Protein AF-A0A923E2F2-F1 (afdb_monomer_lite)

Organism: NCBI:txid2679964

Radius of gyration: 11.53 Å; chains: 1; bounding box: 29×16×30 Å

Foldseek 3Di:
DPDQDADDDPVSLVVLVVLLVVQVPDPDDDDPVVVVVSVSSVVNSVVCVVVPD

pLDDT: mean 92.24, std 11.37, range [39.66, 98.12]

Sequence (53 aa):
MEKEFKITSAKHYEETMINIFEMQEQEDPLTKAQIAEMEVMIKAADKYEAEEL

Structure (mmCIF, N/CA/C/O backbone):
data_AF-A0A923E2F2-F1
#
_entry.id   AF-A0A923E2F2-F1
#
loop_
_atom_site.group_PDB
_atom_site.id
_atom_site.type_symbol
_atom_site.label_atom_id
_atom_site.label_alt_id
_atom_site.label_comp_id
_atom_site.label_asym_id
_atom_site.label_entity_id
_atom_site.label_seq_id
_atom_site.pdbx_PDB_ins_code
_atom_site.Cartn_x
_atom_site.Cartn_y
_atom_site.Cartn_z
_atom_site.occupancy
_atom_site.B_iso_or_equiv
_atom_site.auth_seq_id
_atom_site.auth_comp_id
_atom_site.auth_asym_id
_atom_site.auth_atom_id
_atom_site.pdbx_PDB_model_num
ATOM 1 N N . MET A 1 1 ? -17.550 -0.849 -10.269 1.00 39.66 1 MET A N 1
ATOM 2 C CA . MET A 1 1 ? -16.262 -0.623 -10.948 1.00 39.66 1 MET A CA 1
ATOM 3 C C . MET A 1 1 ? -15.210 -0.726 -9.870 1.00 39.66 1 MET A C 1
ATOM 5 O O . MET A 1 1 ? -15.081 0.207 -9.087 1.00 39.66 1 MET A O 1
ATOM 9 N N . GLU A 1 2 ? -14.573 -1.884 -9.737 1.00 52.88 2 GLU A N 1
ATOM 10 C CA . GLU A 1 2 ? -13.376 -1.982 -8.902 1.00 52.88 2 GLU A CA 1
ATOM 11 C C . GLU A 1 2 ? -12.327 -1.081 -9.551 1.00 52.88 2 GLU A C 1
ATOM 13 O O . GLU A 1 2 ? -11.992 -1.255 -10.722 1.00 52.88 2 GLU A O 1
ATOM 18 N N . LYS A 1 3 ? -11.914 -0.028 -8.845 1.00 58.38 3 LYS A N 1
ATOM 19 C CA . LYS A 1 3 ? -10.777 0.782 -9.274 1.00 58.38 3 LYS A CA 1
ATOM 20 C C . LYS A 1 3 ? -9.559 -0.128 -9.184 1.00 58.38 3 LYS A C 1
ATOM 22 O O . LYS A 1 3 ? -9.197 -0.545 -8.090 1.00 58.38 3 LYS A O 1
ATOM 27 N N . GLU A 1 4 ? -8.967 -0.462 -10.321 1.00 74.81 4 GLU A N 1
ATOM 28 C CA . GLU A 1 4 ? -7.707 -1.194 -10.354 1.00 74.81 4 GLU A CA 1
ATOM 29 C C . GLU A 1 4 ? -6.616 -0.266 -9.798 1.00 74.81 4 GLU A C 1
ATOM 31 O O . GLU A 1 4 ? -6.278 0.753 -10.403 1.00 74.81 4 GLU A O 1
ATOM 36 N N . PHE A 1 5 ? -6.134 -0.559 -8.591 1.00 88.62 5 PHE A N 1
ATOM 37 C CA . PHE A 1 5 ? -5.048 0.187 -7.965 1.00 88.62 5 PHE A CA 1
ATOM 38 C C . PHE A 1 5 ? -3.728 -0.349 -8.525 1.00 88.62 5 PHE A C 1
ATOM 40 O O . PHE A 1 5 ? -3.330 -1.477 -8.235 1.00 88.62 5 PHE A O 1
ATOM 47 N N . LYS A 1 6 ? -3.083 0.438 -9.390 1.00 93.94 6 LYS A N 1
ATOM 48 C CA . LYS A 1 6 ? -1.814 0.090 -10.034 1.00 93.94 6 LYS A CA 1
ATOM 49 C C . LYS A 1 6 ? -0.772 1.159 -9.736 1.00 93.94 6 LYS A C 1
ATOM 51 O O . LYS A 1 6 ? -0.990 2.336 -10.026 1.00 93.94 6 LYS A O 1
ATOM 56 N N . ILE A 1 7 ? 0.380 0.728 -9.240 1.00 96.00 7 ILE A N 1
ATOM 57 C CA . ILE A 1 7 ? 1.553 1.581 -9.072 1.00 96.00 7 ILE A CA 1
ATOM 58 C C . ILE A 1 7 ? 2.252 1.732 -10.427 1.00 96.00 7 ILE A C 1
ATOM 60 O O . ILE A 1 7 ? 2.405 0.772 -11.178 1.00 96.00 7 ILE A O 1
ATOM 64 N N . THR A 1 8 ? 2.606 2.965 -10.783 1.00 94.56 8 THR A N 1
ATOM 65 C CA . THR A 1 8 ? 3.061 3.340 -12.137 1.00 94.56 8 THR A CA 1
ATOM 66 C C . THR A 1 8 ? 4.411 4.050 -12.152 1.00 94.56 8 THR A C 1
ATOM 68 O O . THR A 1 8 ? 4.890 4.435 -13.215 1.00 94.56 8 THR A O 1
ATOM 71 N N . SER A 1 9 ? 5.005 4.283 -10.982 1.00 96.44 9 SER A N 1
ATOM 72 C CA . SER A 1 9 ? 6.299 4.948 -10.840 1.00 96.44 9 SER A CA 1
ATOM 73 C C . SER A 1 9 ? 6.893 4.672 -9.463 1.00 96.44 9 SER A C 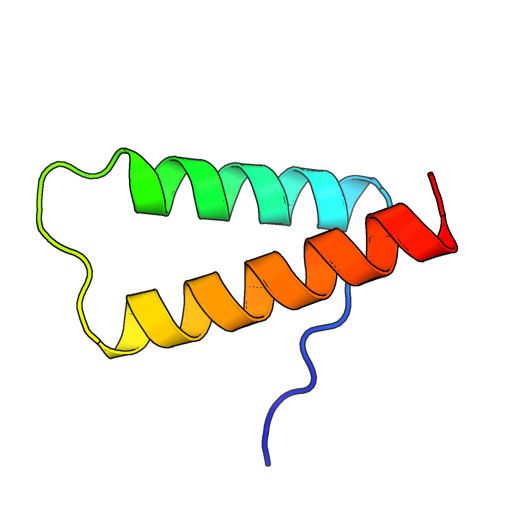1
ATOM 75 O O . SER A 1 9 ? 6.152 4.407 -8.517 1.00 96.44 9 SER A O 1
ATOM 77 N N . ALA A 1 10 ? 8.209 4.849 -9.333 1.00 96.50 10 ALA A N 1
ATOM 78 C CA . ALA A 1 10 ? 8.911 4.706 -8.059 1.00 96.50 10 ALA A CA 1
ATOM 79 C C . ALA A 1 10 ? 8.381 5.668 -6.983 1.00 96.50 10 ALA A C 1
ATOM 81 O O . ALA A 1 10 ? 8.260 5.290 -5.825 1.00 96.50 10 ALA A O 1
ATOM 82 N N . LYS A 1 11 ? 7.991 6.891 -7.367 1.00 97.12 11 LYS A N 1
ATOM 83 C CA . LYS A 1 11 ? 7.394 7.852 -6.431 1.00 97.12 11 LYS A CA 1
ATOM 84 C C . LYS A 1 11 ? 6.030 7.377 -5.919 1.00 97.12 11 LYS A C 1
ATOM 86 O O . LYS A 1 11 ? 5.768 7.446 -4.728 1.00 97.12 11 LYS A O 1
ATOM 91 N N . HIS A 1 12 ? 5.181 6.860 -6.809 1.00 96.88 12 HIS A N 1
ATOM 92 C CA . HIS A 1 12 ? 3.889 6.292 -6.412 1.00 96.88 12 HIS A CA 1
ATOM 93 C C . HIS A 1 12 ? 4.080 5.050 -5.521 1.00 96.88 12 HIS A C 1
ATOM 95 O O . HIS A 1 12 ? 3.314 4.851 -4.582 1.00 96.88 12 HIS A O 1
ATOM 101 N N . TYR A 1 13 ? 5.118 4.243 -5.770 1.00 97.44 13 TYR A N 1
ATOM 102 C CA . TYR A 1 13 ? 5.494 3.131 -4.893 1.00 97.44 13 TYR A CA 1
ATOM 103 C C . TYR A 1 13 ? 5.871 3.616 -3.491 1.00 97.44 13 TYR A C 1
ATOM 105 O O . TYR A 1 13 ? 5.293 3.152 -2.514 1.00 97.44 13 TYR A O 1
ATOM 113 N N . GLU A 1 14 ? 6.773 4.594 -3.395 1.00 97.69 14 GLU A N 1
ATOM 114 C CA . GLU A 1 14 ? 7.197 5.187 -2.122 1.00 97.69 14 GLU A CA 1
ATOM 115 C C . GLU A 1 14 ? 6.006 5.749 -1.332 1.00 97.69 14 GLU A C 1
ATOM 117 O O . GLU A 1 14 ? 5.825 5.408 -0.165 1.00 97.69 14 GLU A O 1
ATOM 122 N N . GLU A 1 15 ? 5.139 6.531 -1.981 1.00 98.12 15 GLU A N 1
ATOM 123 C CA . GLU A 1 15 ? 3.914 7.067 -1.372 1.00 98.12 15 GLU A CA 1
ATOM 124 C C . GLU A 1 15 ? 2.967 5.947 -0.905 1.00 98.12 15 GLU A C 1
ATOM 126 O O . GLU A 1 15 ? 2.377 6.037 0.171 1.00 98.12 15 GLU A O 1
ATOM 131 N N . THR A 1 16 ? 2.848 4.863 -1.679 1.00 97.44 16 THR A N 1
ATOM 132 C CA . THR A 1 16 ? 2.025 3.702 -1.304 1.00 97.44 16 THR A CA 1
ATOM 133 C C . THR A 1 16 ? 2.589 2.999 -0.071 1.00 97.44 16 THR A C 1
ATOM 135 O O . THR A 1 16 ? 1.833 2.671 0.842 1.00 97.44 16 THR A O 1
ATOM 138 N N . MET A 1 17 ? 3.908 2.804 -0.009 1.00 97.62 17 MET A N 1
ATOM 139 C CA . MET A 1 17 ? 4.564 2.179 1.139 1.00 97.62 17 MET A CA 1
ATOM 140 C C . MET A 1 17 ? 4.421 3.030 2.400 1.00 97.62 17 MET A C 1
ATOM 142 O O . MET A 1 17 ? 4.084 2.485 3.447 1.00 97.62 17 MET A O 1
ATOM 14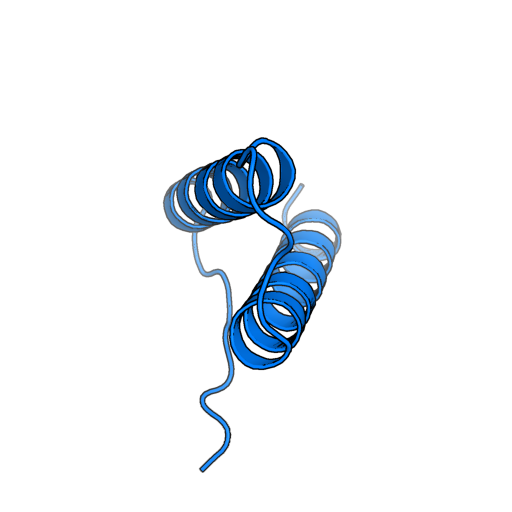6 N N . ILE A 1 18 ? 4.594 4.353 2.303 1.00 98.06 18 ILE A N 1
ATOM 147 C CA . ILE A 1 18 ? 4.369 5.276 3.427 1.00 98.06 18 ILE A CA 1
ATOM 148 C C . ILE A 1 18 ? 2.939 5.135 3.959 1.00 98.06 18 ILE A C 1
ATOM 150 O O . ILE A 1 18 ? 2.757 4.934 5.156 1.00 98.06 18 ILE A O 1
ATOM 154 N N . ASN A 1 19 ? 1.935 5.143 3.079 1.00 97.19 19 ASN A N 1
ATOM 155 C CA . ASN A 1 19 ? 0.538 4.997 3.496 1.00 97.19 19 ASN A CA 1
ATOM 156 C C . ASN A 1 19 ? 0.275 3.651 4.190 1.00 97.19 19 ASN A C 1
ATOM 158 O O . ASN A 1 19 ? -0.446 3.603 5.185 1.00 97.19 19 ASN A O 1
ATOM 162 N N . ILE A 1 20 ? 0.856 2.554 3.686 1.00 97.25 20 ILE A N 1
ATOM 163 C CA . ILE A 1 20 ? 0.761 1.238 4.337 1.00 97.25 20 ILE A CA 1
ATOM 164 C C . ILE A 1 20 ? 1.381 1.296 5.739 1.00 97.25 20 ILE A C 1
ATOM 166 O O . ILE A 1 20 ? 0.762 0.811 6.686 1.00 97.25 20 ILE A O 1
ATOM 170 N N . PHE A 1 21 ? 2.562 1.903 5.891 1.00 97.38 21 PHE A N 1
ATOM 171 C CA . PHE A 1 21 ? 3.219 2.043 7.193 1.00 97.38 21 PHE A CA 1
ATOM 172 C C . PHE A 1 21 ? 2.386 2.873 8.170 1.00 97.38 21 PHE A C 1
ATOM 174 O O . PHE A 1 21 ? 2.120 2.411 9.276 1.00 97.38 21 PHE A O 1
ATOM 181 N N . GLU A 1 22 ? 1.888 4.038 7.758 1.00 96.69 22 GLU A N 1
ATOM 182 C CA . GLU A 1 22 ? 1.016 4.872 8.595 1.00 96.69 22 GLU A CA 1
ATOM 183 C C . GLU A 1 22 ? -0.251 4.114 9.027 1.00 96.69 22 GLU A C 1
ATOM 185 O O . GLU A 1 22 ? -0.681 4.203 10.179 1.00 96.69 22 GLU A O 1
ATOM 190 N N . MET A 1 23 ? -0.826 3.303 8.131 1.00 95.94 23 MET A N 1
ATOM 191 C CA . MET A 1 23 ? -1.968 2.449 8.457 1.00 95.94 23 MET A CA 1
ATOM 192 C C . MET A 1 23 ? -1.623 1.326 9.443 1.00 95.94 23 MET A C 1
ATOM 194 O O . MET A 1 23 ? -2.503 0.890 10.183 1.00 95.94 23 MET A O 1
ATOM 198 N N . GLN A 1 24 ? -0.389 0.838 9.470 1.00 93.75 24 GLN A N 1
ATOM 199 C CA . GLN A 1 24 ? 0.042 -0.196 10.413 1.00 93.75 24 GLN A CA 1
ATOM 200 C C . GLN A 1 24 ? 0.441 0.375 11.778 1.00 93.75 24 GLN A C 1
ATOM 202 O O . GLN A 1 24 ? 0.291 -0.316 12.785 1.00 93.75 24 GLN A O 1
ATOM 207 N N . GLU A 1 25 ? 0.936 1.612 11.816 1.00 96.00 25 GLU A N 1
ATOM 208 C CA . GLU A 1 25 ? 1.407 2.273 13.039 1.00 96.00 25 GLU A CA 1
ATOM 209 C C . GLU A 1 25 ? 0.310 2.997 13.827 1.00 96.00 25 GLU A C 1
ATOM 211 O O . GLU A 1 25 ? 0.547 3.422 14.958 1.00 96.00 25 GLU A O 1
ATOM 216 N N . GLN A 1 26 ? -0.890 3.149 13.265 1.00 93.12 26 GLN A N 1
ATOM 217 C CA . GLN A 1 26 ? -1.983 3.814 13.968 1.00 93.12 26 GLN A CA 1
ATOM 218 C C . GLN A 1 26 ? -2.363 3.087 15.275 1.00 93.12 26 GLN A C 1
ATOM 220 O O . GLN A 1 26 ? -2.398 1.858 15.343 1.00 93.12 26 GLN A O 1
ATOM 225 N N . GLU A 1 27 ? -2.673 3.861 16.321 1.00 91.06 27 GLU A N 1
ATOM 226 C CA . GLU A 1 27 ? -2.987 3.311 17.649 1.00 91.06 27 GLU A CA 1
ATOM 227 C C . GLU A 1 27 ? -4.330 2.559 17.680 1.00 91.06 27 GLU A C 1
ATOM 229 O O . GLU A 1 27 ? -4.476 1.565 18.396 1.00 91.06 27 GLU A O 1
ATOM 234 N N . ASP A 1 28 ? -5.310 3.017 16.896 1.00 94.69 28 ASP A N 1
ATOM 235 C CA . ASP A 1 28 ? -6.640 2.413 16.820 1.00 94.69 28 ASP A CA 1
ATOM 236 C C . ASP A 1 28 ? -6.690 1.261 15.802 1.00 94.69 28 ASP A C 1
ATOM 238 O O . ASP A 1 28 ? -6.111 1.352 14.722 1.00 94.69 28 ASP A O 1
ATOM 242 N N . PRO A 1 29 ? -7.444 0.177 16.057 1.00 93.75 29 PRO A N 1
ATOM 243 C CA . PRO A 1 29 ? -7.603 -0.880 15.067 1.00 93.75 29 PRO A CA 1
ATOM 244 C C . PRO A 1 29 ? -8.213 -0.358 13.759 1.00 93.75 29 PRO A C 1
ATOM 246 O O . PRO A 1 29 ? -9.280 0.261 13.758 1.00 93.75 29 PRO A O 1
ATOM 249 N N . LEU A 1 30 ? -7.581 -0.707 12.636 1.00 94.81 30 LEU A N 1
ATOM 250 C CA . LEU A 1 30 ? -8.100 -0.454 11.294 1.00 94.81 30 LEU A CA 1
ATOM 251 C C . LEU A 1 30 ? -9.549 -0.944 11.147 1.00 94.81 30 LEU A C 1
ATOM 253 O O . LEU A 1 30 ? -9.898 -2.082 11.487 1.00 94.81 30 LEU A O 1
ATOM 257 N N . THR A 1 31 ? -10.398 -0.116 10.546 1.00 96.69 31 THR A N 1
ATOM 258 C CA . THR A 1 31 ? -11.726 -0.560 10.112 1.00 96.69 31 THR A CA 1
ATOM 259 C C . THR A 1 31 ? -11.603 -1.582 8.981 1.00 96.69 31 THR A C 1
ATOM 261 O O . THR A 1 31 ? -10.640 -1.589 8.218 1.00 96.69 31 THR A O 1
ATOM 264 N N . LYS A 1 32 ? -12.634 -2.413 8.783 1.00 96.06 32 LYS A N 1
ATOM 265 C CA . LYS A 1 32 ? -12.662 -3.393 7.678 1.00 96.06 32 LYS A CA 1
ATOM 266 C C . LYS A 1 32 ? -12.434 -2.766 6.297 1.00 96.06 32 LYS A C 1
ATOM 268 O O . LYS A 1 32 ? -11.865 -3.414 5.429 1.00 96.06 32 LYS A O 1
ATOM 273 N N . ALA A 1 33 ? -12.894 -1.529 6.097 1.00 94.94 33 ALA A N 1
ATO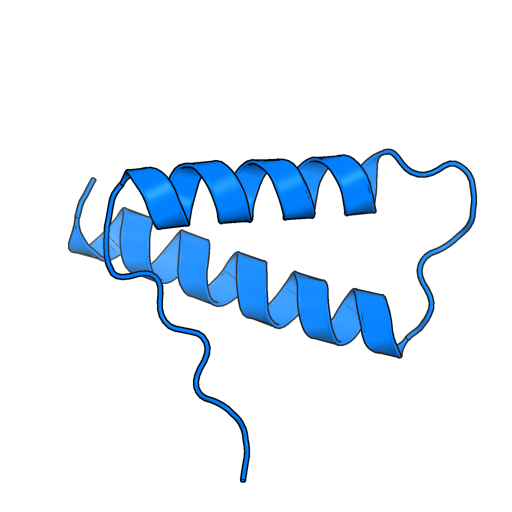M 274 C CA . ALA A 1 33 ? -12.696 -0.808 4.845 1.00 94.94 33 ALA A CA 1
ATOM 275 C C . ALA A 1 33 ? -11.221 -0.438 4.640 1.00 94.94 33 ALA A C 1
ATOM 277 O O . ALA A 1 33 ? -10.690 -0.673 3.561 1.00 94.94 33 ALA A O 1
ATOM 278 N N . GLN A 1 34 ? -10.554 0.058 5.684 1.00 95.38 34 GLN A N 1
ATOM 279 C CA . GLN A 1 34 ? -9.133 0.397 5.613 1.00 95.38 34 GLN A CA 1
ATOM 280 C C . GLN A 1 34 ? -8.253 -0.856 5.502 1.00 95.38 34 GLN A C 1
ATOM 282 O O . GLN A 1 34 ? -7.265 -0.834 4.783 1.00 95.38 34 GLN A O 1
ATOM 287 N N . ILE A 1 35 ? -8.633 -1.976 6.135 1.00 96.25 35 ILE A N 1
ATOM 288 C CA . ILE A 1 35 ? -7.953 -3.268 5.925 1.00 96.25 35 ILE A CA 1
ATOM 289 C C . ILE A 1 35 ? -8.022 -3.664 4.446 1.00 96.25 35 ILE A C 1
ATOM 291 O O . ILE A 1 35 ? -6.999 -3.984 3.851 1.00 96.25 35 ILE A O 1
ATOM 295 N N . ALA A 1 36 ? -9.210 -3.602 3.836 1.00 95.25 36 ALA A N 1
ATOM 296 C CA . ALA A 1 36 ? -9.377 -3.941 2.425 1.00 95.25 36 ALA A CA 1
ATOM 297 C C . ALA A 1 36 ? -8.582 -3.001 1.499 1.00 95.25 36 ALA A C 1
ATOM 299 O O . ALA A 1 36 ? -8.015 -3.448 0.505 1.00 95.25 36 ALA A O 1
ATOM 300 N N . GLU A 1 37 ? -8.515 -1.710 1.827 1.00 95.00 37 GLU A N 1
ATOM 301 C CA . GLU A 1 37 ? -7.703 -0.732 1.099 1.00 95.00 37 GLU A CA 1
ATOM 302 C C . GLU A 1 37 ? -6.201 -1.031 1.224 1.00 95.00 37 GLU A C 1
ATOM 304 O O . GLU A 1 37 ? -5.498 -1.096 0.215 1.00 95.00 37 GLU A O 1
ATOM 309 N N . MET A 1 38 ? -5.724 -1.304 2.439 1.00 96.19 38 MET A N 1
ATOM 310 C CA . MET A 1 38 ? -4.337 -1.684 2.707 1.00 96.19 38 MET A CA 1
ATOM 311 C C . MET A 1 38 ? -3.947 -2.969 1.967 1.00 96.19 38 MET A C 1
ATOM 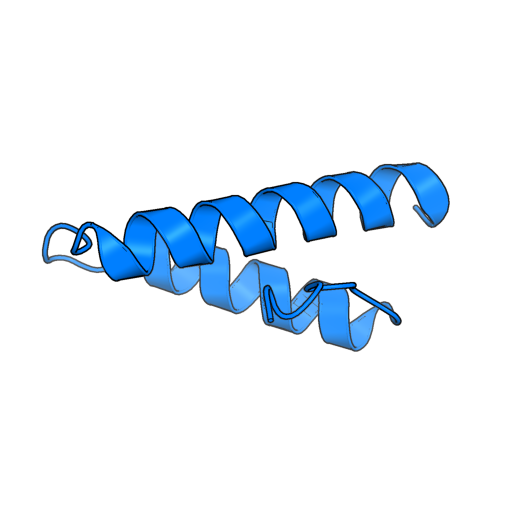313 O O . MET A 1 38 ? -2.883 -3.022 1.358 1.00 96.19 38 MET A O 1
ATOM 317 N N . GLU A 1 39 ? -4.812 -3.987 1.942 1.00 96.19 39 GLU A N 1
ATOM 318 C CA . GLU A 1 39 ? -4.567 -5.225 1.187 1.00 96.19 39 GLU A CA 1
ATOM 319 C C . GLU A 1 39 ? -4.418 -4.982 -0.321 1.00 96.19 39 GLU A C 1
ATOM 321 O O . GLU A 1 39 ? -3.621 -5.649 -0.984 1.00 96.19 39 GLU A O 1
ATOM 326 N N . VAL A 1 40 ? -5.184 -4.044 -0.880 1.00 96.19 40 VAL A N 1
ATOM 327 C CA . VAL A 1 40 ? -5.069 -3.659 -2.292 1.00 96.19 40 VAL A CA 1
ATOM 328 C C . VAL A 1 40 ? -3.745 -2.933 -2.548 1.00 96.19 40 VAL A C 1
ATOM 330 O O . VAL A 1 40 ? -3.079 -3.230 -3.542 1.00 96.19 40 VAL A O 1
ATOM 333 N N . MET A 1 41 ? -3.336 -2.040 -1.644 1.00 96.44 41 MET A N 1
ATOM 334 C CA . MET A 1 41 ? -2.055 -1.335 -1.733 1.00 96.44 41 MET A CA 1
ATOM 335 C C . MET A 1 41 ? -0.861 -2.290 -1.635 1.00 96.44 41 MET A C 1
ATOM 337 O O . MET A 1 41 ? 0.028 -2.215 -2.479 1.00 96.44 41 MET A O 1
ATOM 341 N N . ILE A 1 42 ? -0.878 -3.234 -0.685 1.00 96.69 42 ILE A N 1
ATOM 342 C CA . ILE A 1 42 ? 0.170 -4.257 -0.526 1.00 96.69 42 ILE A CA 1
ATOM 343 C C . ILE A 1 42 ? 0.312 -5.079 -1.810 1.00 96.69 42 ILE A C 1
ATOM 345 O O . ILE A 1 42 ? 1.403 -5.189 -2.354 1.00 96.69 42 ILE A O 1
ATOM 349 N N . LYS A 1 43 ? -0.796 -5.581 -2.372 1.00 96.62 43 LYS A N 1
ATOM 350 C CA . LYS A 1 43 ? -0.749 -6.369 -3.619 1.00 96.62 43 LYS A CA 1
ATOM 351 C C . LYS A 1 43 ? -0.178 -5.583 -4.798 1.00 96.62 43 LYS A C 1
ATOM 353 O O . LYS A 1 43 ? 0.474 -6.161 -5.666 1.00 96.62 43 LYS A O 1
ATOM 358 N N . ALA A 1 44 ? -0.463 -4.286 -4.875 1.00 95.88 44 ALA A N 1
ATOM 359 C CA . ALA A 1 44 ? 0.072 -3.445 -5.936 1.00 95.88 44 ALA A CA 1
ATOM 360 C C . ALA A 1 44 ? 1.554 -3.112 -5.726 1.00 95.88 44 ALA A C 1
ATOM 362 O O . ALA A 1 44 ? 2.284 -3.039 -6.714 1.00 95.88 44 ALA A O 1
ATOM 363 N N . ALA A 1 45 ? 1.985 -2.948 -4.473 1.00 96.50 45 ALA A N 1
ATOM 364 C CA . ALA A 1 45 ? 3.386 -2.794 -4.093 1.00 96.50 45 ALA A CA 1
ATOM 365 C C . ALA A 1 45 ? 4.191 -4.048 -4.451 1.00 96.50 45 ALA A C 1
ATOM 367 O O . ALA A 1 45 ? 5.138 -3.935 -5.225 1.00 96.50 45 ALA A O 1
ATOM 368 N N . ASP A 1 46 ? 3.731 -5.231 -4.030 1.00 96.38 46 ASP A N 1
ATOM 369 C CA . ASP A 1 46 ? 4.358 -6.521 -4.352 1.00 96.38 46 ASP A CA 1
ATOM 370 C C . ASP A 1 46 ? 4.495 -6.720 -5.868 1.00 96.38 46 ASP A C 1
ATOM 372 O O . ASP A 1 46 ? 5.519 -7.183 -6.371 1.00 96.38 46 ASP A O 1
ATOM 376 N N . LYS A 1 47 ? 3.450 -6.357 -6.625 1.00 96.06 47 LYS A N 1
ATOM 377 C CA . LYS A 1 47 ? 3.472 -6.451 -8.086 1.00 96.06 47 LYS A CA 1
ATOM 378 C C . LYS A 1 47 ? 4.499 -5.502 -8.702 1.00 96.06 47 LYS A C 1
ATOM 380 O O . LYS A 1 47 ? 5.214 -5.910 -9.608 1.00 96.06 47 LYS A O 1
ATOM 385 N N . TYR A 1 48 ? 4.547 -4.253 -8.243 1.00 95.62 48 TYR A N 1
ATOM 386 C CA . TYR A 1 48 ? 5.505 -3.274 -8.748 1.00 95.62 48 TYR A CA 1
ATOM 387 C C . TYR A 1 48 ? 6.945 -3.678 -8.419 1.00 95.62 48 TYR A C 1
ATOM 389 O O . TYR A 1 48 ? 7.800 -3.599 -9.292 1.00 95.62 48 TYR A O 1
ATOM 397 N N . GLU A 1 49 ? 7.204 -4.167 -7.205 1.00 94.12 49 GLU A N 1
ATOM 398 C CA . GLU A 1 49 ? 8.524 -4.669 -6.812 1.00 94.12 49 GLU A CA 1
ATOM 399 C C . GLU A 1 49 ? 8.954 -5.850 -7.693 1.00 94.12 49 GLU A C 1
ATOM 401 O O . GLU A 1 49 ? 10.053 -5.838 -8.227 1.00 94.12 49 GLU A O 1
ATOM 406 N N . ALA A 1 50 ? 8.067 -6.816 -7.951 1.00 96.25 50 ALA A N 1
ATOM 407 C CA . ALA A 1 50 ? 8.383 -7.960 -8.809 1.00 96.25 50 ALA A CA 1
ATOM 408 C C . ALA A 1 50 ? 8.597 -7.609 -10.298 1.00 96.25 5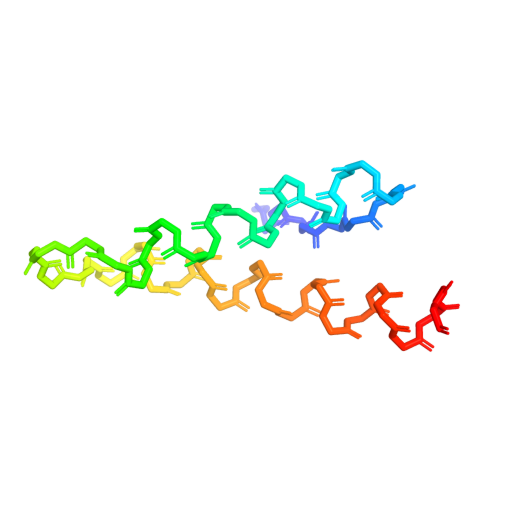0 ALA A C 1
ATOM 410 O O . ALA A 1 50 ? 9.280 -8.352 -11.007 1.00 96.25 50 ALA A O 1
ATOM 411 N N . GLU A 1 51 ? 7.963 -6.543 -10.796 1.00 93.38 51 GLU A N 1
ATOM 412 C CA . GLU A 1 51 ? 8.053 -6.120 -12.201 1.00 93.38 51 GLU A CA 1
ATOM 413 C C . GLU A 1 51 ? 9.211 -5.131 -12.451 1.00 93.38 51 GLU A C 1
ATOM 415 O O . GLU A 1 51 ? 9.769 -5.138 -13.550 1.00 93.38 51 GLU A O 1
ATOM 420 N N . GLU A 1 52 ? 9.581 -4.299 -11.468 1.00 89.12 52 GLU A N 1
ATOM 421 C CA . GLU A 1 52 ? 10.403 -3.094 -11.685 1.00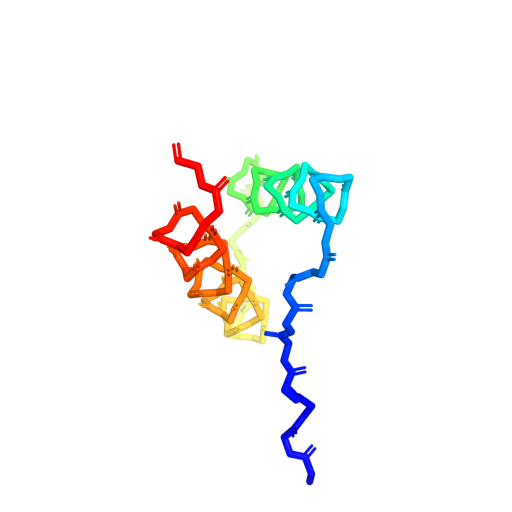 89.12 52 GLU A CA 1
ATOM 422 C C . GLU A 1 52 ? 11.606 -2.913 -10.722 1.00 89.12 52 GLU A C 1
ATOM 424 O O . GLU A 1 52 ? 12.393 -1.985 -10.947 1.00 89.12 52 GLU A O 1
ATOM 429 N N . LEU A 1 53 ? 11.786 -3.738 -9.674 1.00 73.50 53 LEU A N 1
ATOM 430 C CA . LEU A 1 53 ? 12.907 -3.655 -8.707 1.00 73.50 53 LEU A CA 1
ATOM 431 C C . LEU A 1 53 ? 13.741 -4.947 -8.643 1.00 73.50 53 LEU A C 1
ATOM 433 O O . LEU A 1 53 ? 14.973 -4.812 -8.447 1.00 73.50 53 LEU A O 1
#

Secondary structure (DSSP, 8-state):
--------SHHHHHHHHHHHHHHHH-SSPPPHHHHHHHHHHHHHHHHHHHHH-